Protein AF-A0A7C8ZW59-F1 (afdb_monomer_lite)

pLDDT: mean 75.18, std 15.5, range [32.06, 91.88]

Structure (mmCIF, N/CA/C/O backbone):
data_AF-A0A7C8ZW59-F1
#
_entry.id   AF-A0A7C8ZW59-F1
#
loop_
_atom_site.group_PDB
_atom_site.id
_atom_site.type_symbol
_atom_site.label_atom_id
_atom_site.label_alt_id
_atom_site.label_comp_id
_atom_site.label_asym_id
_atom_site.label_entity_id
_atom_site.label_seq_id
_atom_site.pdbx_PDB_ins_code
_atom_site.Cartn_x
_atom_site.Cartn_y
_atom_site.Cartn_z
_atom_site.occupancy
_atom_site.B_iso_or_equiv
_atom_site.auth_seq_id
_atom_site.auth_comp_id
_atom_site.auth_asym_id
_atom_site.auth_atom_id
_atom_site.pdbx_PDB_model_num
ATOM 1 N N . CYS A 1 1 ? 14.414 3.753 -21.196 1.00 32.06 1 CYS A N 1
ATOM 2 C CA . CYS A 1 1 ? 13.298 4.211 -20.348 1.00 32.06 1 CYS A CA 1
ATOM 3 C C . CYS A 1 1 ? 12.570 2.993 -19.812 1.00 32.06 1 CYS A C 1
ATOM 5 O O . CYS A 1 1 ? 11.601 2.566 -20.416 1.00 32.06 1 CYS A O 1
ATOM 7 N N . SER A 1 2 ? 13.086 2.367 -18.761 1.00 34.88 2 SER A N 1
ATOM 8 C CA . SER A 1 2 ? 12.360 1.326 -18.035 1.00 34.88 2 SER A CA 1
ATOM 9 C C . SER A 1 2 ? 11.720 2.013 -16.840 1.00 34.88 2 SER A C 1
ATOM 11 O O . SER A 1 2 ? 12.422 2.398 -15.918 1.00 34.88 2 SER A O 1
ATOM 13 N N . GLU A 1 3 ? 10.429 2.309 -16.904 1.00 47.31 3 GLU A N 1
ATOM 14 C CA . GLU A 1 3 ? 9.660 2.681 -15.719 1.00 47.31 3 GLU A CA 1
ATOM 15 C C . GLU A 1 3 ? 9.297 1.365 -15.029 1.00 47.31 3 GLU A C 1
ATOM 17 O O . GLU A 1 3 ? 8.525 0.583 -15.581 1.00 47.31 3 GLU A O 1
ATOM 22 N N . ASP A 1 4 ? 9.889 1.073 -13.868 1.00 53.16 4 ASP A N 1
ATOM 23 C CA . ASP A 1 4 ? 9.385 -0.029 -13.052 1.00 53.16 4 ASP A CA 1
ATOM 24 C C . ASP A 1 4 ? 8.044 0.426 -12.471 1.00 53.16 4 ASP A C 1
ATOM 26 O O . ASP A 1 4 ? 7.962 1.332 -11.638 1.00 53.16 4 ASP A O 1
ATOM 30 N N . ALA A 1 5 ? 6.974 -0.170 -12.981 1.00 56.28 5 ALA A N 1
ATOM 31 C CA . ALA A 1 5 ? 5.611 0.079 -12.554 1.00 56.28 5 ALA A CA 1
ATOM 32 C C . ALA A 1 5 ? 5.022 -1.207 -11.979 1.00 56.28 5 ALA A C 1
ATOM 34 O O . ALA A 1 5 ? 5.333 -2.310 -12.431 1.00 56.28 5 ALA A O 1
ATOM 35 N N . PHE A 1 6 ? 4.142 -1.070 -10.991 1.00 60.38 6 PHE A N 1
ATOM 36 C CA . PHE A 1 6 ? 3.301 -2.176 -10.551 1.00 60.38 6 PHE A CA 1
ATOM 37 C C . PHE A 1 6 ? 1.834 -1.887 -10.851 1.00 60.38 6 PHE A C 1
ATOM 39 O O . PHE A 1 6 ? 1.368 -0.748 -10.764 1.00 60.38 6 PHE A O 1
ATOM 46 N N . GLY A 1 7 ? 1.099 -2.935 -11.215 1.00 58.88 7 GLY A N 1
ATOM 47 C CA . GLY A 1 7 ? -0.336 -2.851 -11.439 1.00 58.88 7 GLY A CA 1
ATOM 48 C C . GLY A 1 7 ? -1.092 -3.001 -10.124 1.00 58.88 7 GLY A C 1
ATOM 49 O O . GLY A 1 7 ? -0.840 -3.922 -9.353 1.00 58.88 7 GLY A O 1
ATOM 50 N N . VAL A 1 8 ? -2.050 -2.121 -9.866 1.00 58.88 8 VAL A N 1
ATOM 51 C CA . VAL A 1 8 ? -3.095 -2.293 -8.855 1.00 58.88 8 VAL A CA 1
ATOM 52 C C . VAL A 1 8 ? -4.394 -2.503 -9.616 1.00 58.88 8 VAL A C 1
ATOM 54 O O . VAL A 1 8 ? -4.833 -1.630 -10.356 1.00 58.88 8 VAL A O 1
ATOM 57 N N . ALA A 1 9 ? -5.015 -3.661 -9.465 1.00 59.44 9 ALA A N 1
ATOM 58 C CA . ALA A 1 9 ? -6.242 -3.991 -10.171 1.00 59.44 9 ALA A CA 1
ATOM 59 C C . ALA A 1 9 ? -7.298 -4.488 -9.192 1.00 59.44 9 ALA A C 1
ATOM 61 O O . ALA A 1 9 ? -7.017 -5.237 -8.257 1.00 59.44 9 ALA A O 1
ATOM 62 N N . HIS A 1 10 ? -8.552 -4.122 -9.407 1.00 57.09 10 HIS A N 1
ATOM 63 C CA . HIS A 1 10 ? -9.626 -4.816 -8.724 1.00 57.09 10 HIS A CA 1
ATOM 64 C C . HIS A 1 10 ? -9.896 -6.159 -9.415 1.00 57.09 10 HIS A C 1
ATOM 66 O O . HIS A 1 10 ? -10.323 -6.210 -10.565 1.00 57.09 10 HIS A O 1
ATOM 72 N N . LEU A 1 11 ? -9.672 -7.267 -8.703 1.00 50.59 11 LEU A N 1
ATOM 73 C CA . LEU A 1 11 ? -10.017 -8.601 -9.193 1.00 50.59 11 LEU A CA 1
ATOM 74 C C . LEU A 1 11 ? -11.469 -8.919 -8.813 1.00 50.59 11 LEU A C 1
ATOM 76 O O . LEU A 1 11 ? -11.745 -9.649 -7.852 1.00 50.59 11 LEU A O 1
ATOM 80 N N . GLY A 1 12 ? -12.403 -8.343 -9.567 1.00 42.91 12 GLY A N 1
ATOM 81 C CA . GLY A 1 12 ? -13.755 -8.880 -9.660 1.00 42.91 12 GLY A CA 1
ATOM 82 C C . GLY A 1 12 ? -13.656 -10.225 -10.374 1.00 42.91 12 GLY A C 1
ATOM 83 O O . GLY A 1 12 ? -13.272 -10.252 -11.534 1.00 42.91 12 GLY A O 1
ATOM 84 N N . ASN A 1 13 ? -13.879 -11.326 -9.646 1.00 38.50 13 ASN A N 1
ATOM 85 C CA . ASN A 1 13 ? -13.846 -12.724 -10.105 1.00 38.50 13 ASN A CA 1
ATOM 86 C C . ASN A 1 13 ? -12.957 -13.015 -11.331 1.00 38.50 13 ASN A C 1
ATOM 88 O O . ASN A 1 13 ? -13.394 -12.895 -12.470 1.00 38.50 13 ASN A O 1
ATOM 92 N N . CYS A 1 14 ? -11.729 -13.468 -11.055 1.00 40.12 14 CYS A N 1
ATOM 93 C CA . CYS A 1 14 ? -10.840 -14.223 -11.943 1.00 40.12 14 CYS A CA 1
ATOM 94 C C . CYS A 1 14 ? -11.100 -14.082 -13.459 1.00 40.12 14 CYS A C 1
ATOM 96 O O . CYS A 1 14 ? -11.921 -14.785 -14.045 1.00 40.12 14 CYS A O 1
ATOM 98 N N . ILE A 1 15 ? -10.275 -13.252 -14.103 1.00 39.91 15 ILE A N 1
ATOM 99 C CA . ILE A 1 15 ? -9.867 -13.381 -15.515 1.00 39.91 15 ILE A CA 1
ATOM 100 C C . ILE A 1 15 ? -10.939 -12.992 -16.566 1.00 39.91 15 ILE A C 1
ATOM 102 O O . ILE A 1 15 ? -10.605 -12.881 -17.741 1.00 39.91 15 ILE A O 1
ATOM 106 N N . ARG A 1 16 ? -12.195 -12.685 -16.201 1.00 39.62 16 ARG A N 1
ATOM 107 C CA . ARG A 1 16 ? -13.281 -12.448 -17.188 1.00 39.62 16 ARG A CA 1
ATOM 108 C C . ARG A 1 16 ? -13.938 -11.062 -17.221 1.00 39.62 16 ARG A C 1
ATOM 110 O O . ARG A 1 16 ? -14.953 -10.917 -17.896 1.00 39.62 16 ARG A O 1
ATOM 117 N N . GLY A 1 17 ? -13.384 -10.043 -16.563 1.00 40.97 17 GLY A N 1
ATOM 118 C CA . GLY A 1 17 ? -14.008 -8.715 -16.590 1.00 40.97 17 GLY A CA 1
ATOM 119 C C . GLY A 1 17 ? -13.242 -7.618 -15.863 1.00 40.97 17 GLY A C 1
ATOM 120 O O . GLY A 1 17 ? -13.784 -7.020 -14.941 1.00 40.97 17 GLY A O 1
ATOM 121 N N . TYR A 1 18 ? -11.997 -7.343 -16.266 1.00 50.50 18 TYR A N 1
ATOM 122 C CA . TYR A 1 18 ? -11.378 -6.070 -15.896 1.00 50.50 18 TYR A CA 1
ATOM 123 C C . TYR A 1 18 ? -12.108 -4.955 -16.649 1.00 50.50 18 TYR A C 1
ATOM 125 O O . TYR A 1 18 ? -11.943 -4.805 -17.857 1.00 50.50 18 TYR A O 1
ATOM 133 N N . GLU A 1 19 ? -12.940 -4.185 -15.954 1.00 52.53 19 GLU A N 1
ATOM 134 C CA . GLU A 1 19 ? -13.378 -2.890 -16.472 1.00 52.53 19 GLU A CA 1
ATOM 135 C C . GLU A 1 19 ? -12.144 -1.973 -16.490 1.00 52.53 19 GLU A C 1
ATOM 137 O O . GLU A 1 19 ? -11.443 -1.898 -15.481 1.00 52.53 19 GLU A O 1
ATOM 142 N N . GLU A 1 20 ? -11.845 -1.267 -17.588 1.00 50.34 20 GLU A N 1
ATOM 143 C CA . GLU A 1 20 ? -10.652 -0.392 -17.685 1.00 50.34 20 GLU A CA 1
ATOM 144 C C . GLU A 1 20 ? -10.565 0.632 -16.537 1.00 50.34 20 GLU A C 1
ATOM 146 O O . GLU A 1 20 ? -9.481 1.017 -16.110 1.00 50.34 20 GLU A O 1
ATOM 151 N N . LYS A 1 21 ? -11.715 1.015 -15.968 1.00 55.84 21 LYS A N 1
ATOM 152 C CA . LYS A 1 21 ? -11.836 1.932 -14.822 1.00 55.84 21 LYS A CA 1
ATOM 153 C C . LYS A 1 21 ? -11.390 1.331 -13.484 1.00 55.84 21 LYS A C 1
ATOM 155 O O . LYS A 1 21 ? -11.273 2.055 -12.502 1.00 55.84 21 LYS A O 1
ATOM 160 N N . SER A 1 22 ? -11.169 0.020 -13.432 1.00 61.22 22 SER A N 1
ATOM 161 C CA . SER A 1 22 ? -10.847 -0.737 -12.217 1.00 61.22 22 SER A CA 1
ATOM 162 C C . SER A 1 22 ? -9.356 -1.084 -12.085 1.00 61.22 22 SER A C 1
ATOM 164 O O . SER A 1 22 ? -8.963 -1.819 -11.173 1.00 61.22 22 SER A O 1
ATOM 166 N N . MET A 1 23 ? -8.519 -0.545 -12.981 1.00 66.38 23 MET A N 1
ATOM 167 C CA . MET A 1 23 ? -7.075 -0.765 -13.017 1.00 66.38 23 MET A CA 1
ATOM 168 C C . MET A 1 23 ? -6.316 0.559 -12.870 1.00 66.38 23 MET A C 1
ATOM 170 O O . MET A 1 23 ? -6.547 1.517 -13.601 1.00 66.38 23 MET A O 1
ATOM 174 N N . TYR A 1 24 ? -5.383 0.600 -11.924 1.00 75.50 24 TYR A N 1
ATOM 175 C CA . TYR A 1 24 ? -4.470 1.708 -11.678 1.00 75.50 24 TYR A CA 1
ATOM 176 C C . TYR A 1 24 ? -3.037 1.204 -11.793 1.00 75.50 24 TYR A C 1
ATOM 178 O O . TYR A 1 24 ? -2.637 0.273 -11.098 1.00 75.50 24 TYR A O 1
ATOM 186 N N . MET A 1 25 ? -2.244 1.825 -12.659 1.00 71.00 25 MET A N 1
ATOM 187 C CA . MET A 1 25 ? -0.825 1.514 -12.770 1.00 71.00 25 MET A CA 1
ATOM 188 C C . MET A 1 25 ? -0.024 2.525 -11.955 1.00 71.00 25 MET A C 1
ATOM 190 O O . MET A 1 25 ? -0.045 3.723 -12.233 1.00 71.00 25 MET A O 1
ATOM 194 N N . ALA A 1 26 ? 0.675 2.038 -10.935 1.00 74.06 26 ALA A N 1
ATOM 195 C CA . ALA A 1 26 ? 1.552 2.846 -10.110 1.00 74.06 26 ALA A CA 1
ATOM 196 C C . ALA A 1 26 ? 2.962 2.825 -10.708 1.00 74.06 26 ALA A C 1
ATOM 198 O O . ALA A 1 26 ? 3.713 1.868 -10.514 1.00 74.06 26 ALA A O 1
ATOM 199 N N . ALA A 1 27 ? 3.316 3.880 -11.438 1.00 68.69 27 ALA A N 1
ATOM 200 C CA . ALA A 1 27 ? 4.692 4.120 -11.858 1.00 68.69 27 ALA A CA 1
ATOM 201 C C . ALA A 1 27 ? 5.456 4.854 -10.746 1.00 68.69 27 ALA A C 1
ATOM 203 O O . ALA A 1 27 ? 4.932 5.793 -10.137 1.00 68.69 27 ALA A O 1
ATOM 204 N N . TYR A 1 28 ? 6.693 4.437 -10.476 1.00 70.38 28 TYR A N 1
ATOM 205 C CA . TYR A 1 28 ? 7.589 5.135 -9.556 1.00 70.38 28 TYR A CA 1
ATOM 206 C C . TYR A 1 28 ? 8.997 5.250 -10.148 1.00 70.38 28 TYR A C 1
ATOM 208 O O . TYR A 1 28 ? 9.418 4.446 -10.979 1.00 70.38 28 TYR A O 1
ATOM 216 N N . ASP A 1 29 ? 9.743 6.275 -9.729 1.00 73.31 29 ASP A N 1
ATOM 217 C CA . ASP A 1 29 ? 11.133 6.440 -10.152 1.00 73.31 29 ASP A CA 1
ATOM 218 C C . ASP A 1 29 ? 12.030 5.486 -9.357 1.00 73.31 29 ASP A C 1
ATOM 220 O O . ASP A 1 29 ? 12.432 5.754 -8.223 1.00 73.31 29 ASP A O 1
ATOM 224 N N . TRP A 1 30 ? 12.336 4.356 -9.981 1.00 70.19 30 TRP A N 1
ATOM 225 C CA . TRP A 1 30 ? 13.174 3.288 -9.447 1.00 70.19 30 TRP A CA 1
ATOM 226 C C . TRP A 1 30 ? 14.623 3.699 -9.162 1.00 70.19 30 TRP A C 1
ATOM 228 O O . TRP A 1 30 ? 15.325 3.004 -8.431 1.00 70.19 30 TRP A O 1
ATOM 238 N N . ARG A 1 31 ? 15.086 4.829 -9.715 1.00 73.50 31 ARG A N 1
ATOM 239 C CA . ARG A 1 31 ? 16.459 5.322 -9.513 1.00 73.50 31 ARG A CA 1
ATOM 240 C C . ARG A 1 31 ? 16.663 5.927 -8.126 1.00 73.50 31 ARG A C 1
ATOM 242 O O . ARG A 1 31 ? 17.797 6.192 -7.734 1.00 73.50 31 ARG A O 1
ATOM 249 N N . ILE A 1 32 ? 15.580 6.193 -7.400 1.00 75.56 32 ILE A N 1
ATOM 250 C CA . ILE A 1 32 ? 15.612 6.798 -6.071 1.00 75.56 32 ILE A CA 1
ATOM 251 C C . ILE A 1 32 ? 15.391 5.722 -5.012 1.00 75.56 32 ILE A C 1
ATOM 253 O O . ILE A 1 32 ? 14.549 4.839 -5.167 1.00 75.56 32 ILE A O 1
ATOM 257 N N . SER A 1 33 ? 16.087 5.844 -3.881 1.00 75.69 33 SER A N 1
ATOM 258 C CA . SER A 1 33 ? 15.806 5.022 -2.705 1.00 75.69 33 SER A CA 1
ATOM 259 C C . SER A 1 33 ? 14.359 5.181 -2.226 1.00 75.69 33 SER A C 1
ATOM 261 O O . SER A 1 33 ? 13.772 6.265 -2.267 1.00 75.69 33 SER A O 1
ATOM 263 N N . PHE A 1 34 ? 13.786 4.092 -1.716 1.00 73.62 34 PHE A N 1
ATOM 264 C CA . PHE A 1 34 ? 12.356 4.012 -1.423 1.00 73.62 34 PHE A CA 1
ATOM 265 C C . PHE A 1 34 ? 11.857 5.115 -0.477 1.00 73.62 34 PHE A C 1
ATOM 267 O O . PHE A 1 34 ? 10.829 5.728 -0.756 1.00 73.62 34 PHE A O 1
ATOM 274 N N . GLN A 1 35 ? 12.625 5.466 0.561 1.00 72.50 35 GLN A N 1
ATOM 275 C CA . GLN A 1 35 ? 12.253 6.541 1.494 1.00 72.50 35 GLN A CA 1
ATOM 276 C C . GLN A 1 35 ? 12.230 7.927 0.831 1.00 72.50 35 GLN A C 1
ATOM 278 O O . GLN A 1 35 ? 11.389 8.765 1.149 1.00 72.50 35 GLN A O 1
ATOM 283 N N . ASN A 1 36 ? 13.136 8.169 -0.117 1.00 78.50 36 ASN A N 1
ATOM 284 C CA . ASN A 1 36 ? 13.279 9.469 -0.767 1.00 78.50 36 ASN A CA 1
ATOM 285 C C . ASN A 1 36 ? 12.217 9.701 -1.852 1.00 78.50 36 ASN A C 1
ATOM 287 O O . ASN A 1 36 ? 11.942 10.853 -2.188 1.00 78.50 36 ASN A O 1
ATOM 291 N N . THR A 1 37 ? 11.569 8.641 -2.357 1.00 78.12 37 THR A N 1
ATOM 292 C CA . THR A 1 37 ? 10.444 8.777 -3.304 1.00 78.12 37 THR A CA 1
ATOM 293 C C . THR A 1 37 ? 9.268 9.555 -2.700 1.00 78.12 37 THR A C 1
ATOM 295 O O . THR A 1 37 ? 8.632 10.352 -3.388 1.00 78.12 37 THR A O 1
ATOM 298 N N . GLU A 1 38 ? 9.019 9.407 -1.395 1.00 82.38 38 GLU A N 1
ATOM 299 C CA . GLU A 1 38 ? 7.968 10.149 -0.690 1.00 82.38 38 GLU A CA 1
ATOM 300 C C . GLU A 1 38 ? 8.353 11.608 -0.407 1.00 82.38 38 GLU A C 1
ATOM 302 O O . GLU A 1 38 ? 7.493 12.489 -0.369 1.00 82.38 38 GLU A O 1
ATOM 307 N N . VAL A 1 39 ? 9.641 11.895 -0.221 1.00 81.25 39 VAL A N 1
ATOM 308 C CA . VAL A 1 39 ? 10.121 13.269 -0.013 1.00 81.25 39 VAL A CA 1
ATOM 309 C C . VAL A 1 39 ? 10.063 14.058 -1.318 1.00 81.25 39 VAL A C 1
ATOM 311 O O . VAL A 1 39 ? 9.604 15.198 -1.312 1.00 81.25 39 VAL A O 1
ATOM 314 N N . ARG A 1 40 ? 10.497 13.448 -2.428 1.00 79.50 40 ARG A N 1
ATOM 315 C CA . ARG A 1 40 ? 10.600 14.120 -3.728 1.00 79.50 40 ARG A CA 1
ATOM 316 C C . ARG A 1 40 ? 9.258 14.226 -4.449 1.00 79.50 40 ARG A C 1
ATOM 318 O O . ARG A 1 40 ? 8.850 15.321 -4.818 1.00 79.50 40 ARG A O 1
ATOM 325 N N . ASP A 1 41 ? 8.576 13.093 -4.623 1.00 79.12 41 ASP A N 1
ATOM 326 C CA . ASP A 1 41 ? 7.462 12.971 -5.575 1.00 79.12 41 ASP A CA 1
ATOM 327 C C . ASP A 1 41 ? 6.124 12.638 -4.901 1.00 79.12 41 ASP A C 1
ATOM 329 O O . ASP A 1 41 ? 5.087 12.573 -5.570 1.00 79.12 41 ASP A O 1
ATOM 333 N N . LYS A 1 42 ? 6.132 12.424 -3.576 1.00 84.31 42 LYS A N 1
ATOM 334 C CA . LYS A 1 42 ? 4.966 11.964 -2.805 1.00 84.31 42 LYS A CA 1
ATOM 335 C C . LYS A 1 42 ? 4.371 10.666 -3.362 1.00 84.31 42 LYS A C 1
ATOM 337 O O . LYS A 1 42 ? 3.158 10.457 -3.322 1.00 84.31 42 LYS A O 1
ATOM 342 N N . SER 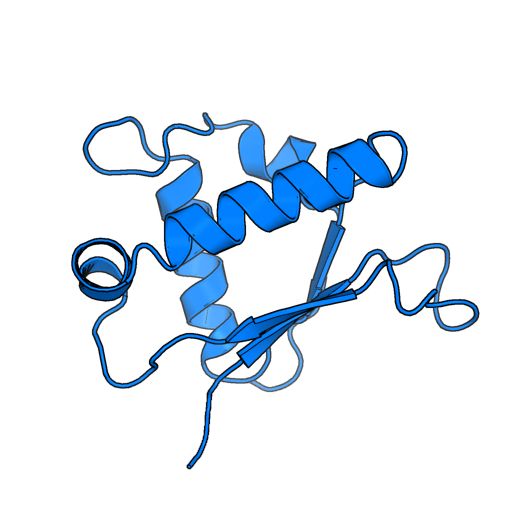A 1 43 ? 5.223 9.803 -3.923 1.00 82.88 43 SER A N 1
ATOM 343 C CA . SER A 1 43 ? 4.796 8.592 -4.631 1.00 82.88 43 SER A CA 1
ATOM 344 C C . SER A 1 43 ? 4.029 7.626 -3.729 1.00 82.88 43 SER A C 1
ATOM 346 O O . SER A 1 43 ? 2.992 7.113 -4.147 1.00 82.88 43 SER A O 1
ATOM 348 N N . LEU A 1 44 ? 4.473 7.422 -2.482 1.00 86.19 44 LEU A N 1
ATOM 349 C CA . LEU A 1 44 ? 3.800 6.524 -1.536 1.00 86.19 44 LEU A CA 1
ATOM 350 C C . LEU A 1 44 ? 2.436 7.090 -1.123 1.00 86.19 44 LEU A C 1
ATOM 352 O O . LEU A 1 44 ? 1.437 6.370 -1.144 1.00 86.19 44 LEU A O 1
ATOM 356 N N . SER A 1 45 ? 2.365 8.394 -0.847 1.00 88.00 45 SER A N 1
ATOM 357 C CA . SER A 1 45 ? 1.102 9.093 -0.583 1.00 88.00 45 SER A CA 1
ATOM 358 C C . SER A 1 45 ? 0.126 8.998 -1.764 1.00 88.00 45 SER A C 1
ATOM 360 O O . SER A 1 45 ? -1.052 8.705 -1.569 1.00 88.00 45 SER A O 1
ATOM 362 N N . ARG A 1 46 ? 0.604 9.159 -3.006 1.00 86.94 46 ARG A N 1
ATOM 363 C CA . ARG A 1 46 ? -0.220 9.002 -4.218 1.00 86.94 46 ARG A CA 1
ATOM 364 C C . ARG A 1 46 ? -0.745 7.580 -4.377 1.00 86.94 46 ARG A C 1
ATOM 366 O O . ARG A 1 46 ? -1.916 7.401 -4.700 1.00 86.94 46 ARG A O 1
ATOM 373 N N . ILE A 1 47 ? 0.093 6.569 -4.151 1.00 87.25 47 ILE A N 1
ATOM 374 C CA . ILE A 1 47 ? -0.322 5.159 -4.199 1.00 87.25 47 ILE A CA 1
ATOM 375 C C . ILE A 1 47 ? -1.414 4.897 -3.159 1.00 87.25 47 ILE A C 1
ATOM 377 O O . ILE A 1 47 ? -2.447 4.324 -3.500 1.00 87.25 47 ILE A O 1
ATOM 381 N N . LYS A 1 48 ? -1.223 5.372 -1.920 1.00 89.00 48 LYS A N 1
ATOM 382 C CA . LYS A 1 48 ? -2.215 5.256 -0.844 1.00 89.00 48 LYS A CA 1
ATOM 383 C C . LYS A 1 48 ? -3.563 5.847 -1.264 1.00 89.00 48 LYS A C 1
ATOM 385 O O . LYS A 1 48 ? -4.566 5.140 -1.232 1.00 89.00 48 LYS A O 1
ATOM 390 N N . SER A 1 49 ? -3.576 7.105 -1.707 1.00 89.50 49 SER A N 1
ATOM 391 C CA . SER A 1 49 ? -4.811 7.800 -2.085 1.00 89.50 49 SER A CA 1
ATOM 392 C C . SE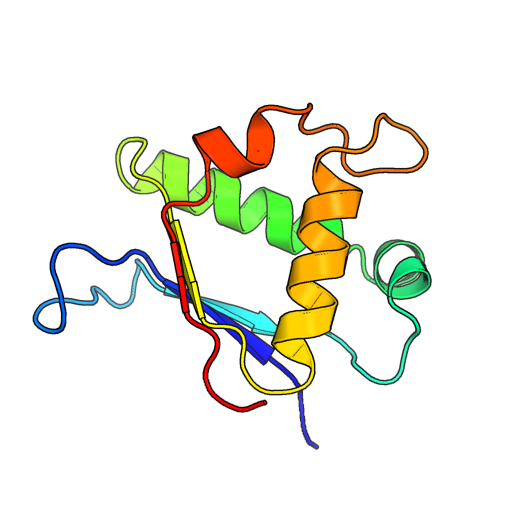R A 1 49 ? -5.514 7.160 -3.282 1.00 89.50 49 SER A C 1
ATOM 394 O O . SER A 1 49 ? -6.739 7.098 -3.296 1.00 89.50 49 SER A O 1
ATOM 396 N N . ASN A 1 50 ? -4.772 6.636 -4.263 1.00 87.75 50 ASN A N 1
ATOM 397 C CA . ASN A 1 50 ? -5.377 5.906 -5.379 1.00 87.75 50 ASN A CA 1
ATOM 398 C C . ASN A 1 50 ? -6.001 4.579 -4.933 1.00 87.75 50 ASN A C 1
ATOM 400 O O . ASN A 1 50 ? -7.089 4.244 -5.387 1.00 87.75 50 ASN A O 1
ATOM 404 N N . ILE A 1 51 ? -5.361 3.840 -4.021 1.00 87.88 51 ILE A N 1
ATOM 405 C CA . ILE A 1 51 ? -5.941 2.611 -3.461 1.00 87.88 51 ILE A CA 1
ATOM 406 C C . ILE A 1 51 ? -7.221 2.928 -2.679 1.00 87.88 51 ILE A C 1
ATOM 408 O O . ILE A 1 51 ? -8.234 2.264 -2.878 1.00 87.88 51 ILE A O 1
ATOM 412 N N . GLU A 1 52 ? -7.202 3.954 -1.827 1.00 89.00 52 GLU A N 1
ATOM 413 C CA . GLU A 1 52 ? -8.385 4.389 -1.073 1.00 89.00 52 GLU A CA 1
ATOM 414 C C . GLU A 1 52 ? -9.517 4.824 -2.010 1.00 89.00 52 GLU A C 1
ATOM 416 O O . GLU A 1 52 ? -10.665 4.421 -1.818 1.00 89.00 52 GLU A O 1
ATOM 421 N N . LEU A 1 53 ? -9.186 5.569 -3.070 1.00 87.81 53 LEU A N 1
ATOM 422 C CA . LEU A 1 53 ? -10.142 5.976 -4.093 1.00 87.81 53 LEU A CA 1
ATOM 423 C C . LEU A 1 53 ? -10.742 4.768 -4.819 1.00 87.81 53 LEU A C 1
ATOM 425 O O . LEU A 1 53 ? -11.956 4.712 -4.966 1.00 87.81 53 LEU A O 1
ATOM 429 N N . LEU A 1 54 ? -9.928 3.792 -5.230 1.00 85.19 54 LEU A N 1
ATOM 430 C CA . LEU A 1 54 ? -10.402 2.573 -5.893 1.00 85.19 54 LEU A CA 1
ATOM 431 C C . LEU A 1 54 ? -11.315 1.739 -4.995 1.00 85.19 54 LEU A C 1
ATOM 433 O O . LEU A 1 54 ? -12.327 1.222 -5.458 1.00 85.19 54 LEU A O 1
ATOM 437 N N . VAL A 1 55 ? -10.983 1.607 -3.709 1.00 86.56 55 VAL A N 1
ATOM 438 C CA . VAL A 1 55 ? -11.847 0.904 -2.753 1.00 86.56 55 VAL A CA 1
ATOM 439 C C . VAL A 1 55 ? -13.169 1.657 -2.583 1.00 86.56 55 VAL A C 1
ATOM 441 O O . VAL A 1 55 ? -14.230 1.033 -2.588 1.00 86.56 55 VAL A O 1
ATOM 444 N N . ALA A 1 56 ? -13.131 2.989 -2.482 1.00 86.88 56 ALA A N 1
ATOM 445 C CA . ALA A 1 56 ? -14.322 3.817 -2.315 1.00 86.88 56 ALA A CA 1
ATOM 446 C C . ALA A 1 56 ? -15.242 3.797 -3.548 1.00 86.88 56 ALA A C 1
ATOM 448 O O . ALA A 1 56 ? -16.452 3.625 -3.408 1.00 86.88 56 ALA A O 1
ATOM 449 N N . THR A 1 57 ? -14.689 3.934 -4.756 1.00 84.31 57 THR A N 1
ATOM 450 C CA . THR A 1 57 ? -15.470 3.935 -6.005 1.00 84.31 57 THR A CA 1
ATOM 451 C C . THR A 1 57 ? -16.021 2.558 -6.351 1.00 84.31 57 THR A C 1
ATOM 453 O O . THR A 1 57 ? -17.067 2.461 -6.987 1.00 84.31 57 THR A O 1
ATOM 456 N N . ASN A 1 58 ? -15.370 1.494 -5.881 1.00 78.19 58 ASN A N 1
ATOM 457 C CA . ASN A 1 58 ? -15.761 0.118 -6.149 1.00 78.19 58 ASN A CA 1
ATOM 458 C C . ASN A 1 58 ? -16.606 -0.510 -5.021 1.00 78.19 58 ASN A C 1
ATOM 460 O O . ASN A 1 58 ? -16.593 -1.726 -4.816 1.00 78.19 58 ASN A O 1
ATOM 464 N N . GLY A 1 59 ? -17.327 0.315 -4.254 1.00 80.94 59 GLY A N 1
ATOM 465 C CA . GLY A 1 59 ? -18.299 -0.142 -3.253 1.00 80.94 59 GLY A CA 1
ATOM 466 C C . GLY A 1 59 ? -17.685 -0.760 -1.993 1.00 80.94 59 GLY A C 1
ATOM 467 O O . GLY A 1 59 ? -18.286 -1.647 -1.393 1.00 80.94 59 GLY A O 1
ATOM 468 N N . GLY A 1 60 ? -16.480 -0.334 -1.601 1.00 81.94 60 GLY A N 1
ATOM 469 C CA . GLY A 1 60 ? -15.768 -0.844 -0.422 1.00 81.94 60 GLY A CA 1
ATOM 470 C C . GLY A 1 60 ? -15.012 -2.151 -0.667 1.00 81.94 60 GLY A C 1
ATOM 471 O O . GLY A 1 60 ? -14.499 -2.764 0.271 1.00 81.94 60 GLY A O 1
ATOM 472 N N . ASN A 1 61 ? -14.928 -2.597 -1.920 1.00 84.38 61 ASN A N 1
ATOM 473 C CA . ASN A 1 61 ? -14.227 -3.821 -2.261 1.00 84.38 61 ASN A CA 1
ATOM 474 C C . ASN A 1 61 ? -12.711 -3.612 -2.306 1.00 84.38 61 ASN A C 1
ATOM 476 O O . ASN A 1 61 ? -12.199 -2.722 -2.980 1.00 84.38 61 ASN A O 1
ATOM 480 N N . LYS A 1 62 ? -11.990 -4.514 -1.640 1.00 87.50 62 LYS A N 1
ATOM 481 C CA . LYS A 1 62 ? -10.526 -4.527 -1.569 1.00 87.50 62 LYS A CA 1
ATOM 482 C C . LYS A 1 62 ? -9.872 -4.682 -2.951 1.00 87.50 62 LYS A C 1
ATOM 484 O O . LYS A 1 62 ? -10.399 -5.380 -3.826 1.00 87.50 62 LYS A O 1
ATOM 489 N N . VAL A 1 63 ? -8.693 -4.088 -3.126 1.00 86.94 63 VAL A N 1
ATOM 490 C CA . VAL A 1 63 ? -7.899 -4.164 -4.364 1.00 86.94 63 VAL A CA 1
ATOM 491 C C . VAL A 1 63 ? -6.974 -5.379 -4.371 1.00 86.94 63 VAL A C 1
ATOM 493 O O . VAL A 1 63 ? -6.569 -5.880 -3.321 1.00 86.94 63 VAL A O 1
ATOM 496 N N . VAL A 1 64 ? -6.619 -5.859 -5.558 1.00 85.19 64 VAL A N 1
ATOM 497 C CA . VAL A 1 64 ? -5.547 -6.837 -5.761 1.00 85.19 64 VAL A CA 1
ATOM 498 C C . VAL A 1 64 ? -4.339 -6.111 -6.333 1.00 85.19 64 VAL A C 1
ATOM 500 O O . VAL A 1 64 ? -4.456 -5.294 -7.240 1.00 85.19 64 VAL A O 1
ATOM 503 N N . VAL A 1 65 ? -3.160 -6.384 -5.792 1.00 84.75 65 VAL A N 1
ATOM 504 C CA . VAL A 1 65 ? -1.928 -5.751 -6.264 1.00 84.75 65 VAL A CA 1
ATOM 505 C C . VAL A 1 65 ? -1.085 -6.779 -6.989 1.00 84.75 65 VAL A C 1
ATOM 507 O O . VAL A 1 65 ? -0.889 -7.885 -6.496 1.00 84.75 65 VAL A O 1
ATOM 510 N N . ILE A 1 66 ? -0.596 -6.411 -8.164 1.00 83.19 66 ILE A N 1
ATOM 511 C CA . ILE A 1 66 ? 0.249 -7.236 -9.014 1.00 83.19 66 ILE A CA 1
ATOM 512 C C . ILE A 1 66 ? 1.591 -6.516 -9.166 1.00 83.19 66 ILE A C 1
ATOM 514 O O . ILE A 1 66 ? 1.797 -5.760 -10.123 1.00 83.19 66 ILE A O 1
ATOM 518 N N . PRO A 1 67 ? 2.498 -6.673 -8.187 1.00 81.00 67 PRO A N 1
ATOM 519 C CA . PRO A 1 67 ? 3.858 -6.213 -8.359 1.00 81.00 67 PRO A CA 1
ATOM 520 C C . PRO A 1 67 ? 4.603 -7.061 -9.388 1.00 81.00 67 PRO A C 1
ATOM 522 O O . PRO A 1 67 ? 4.393 -8.270 -9.482 1.00 81.00 67 PRO A O 1
ATOM 525 N N . HIS A 1 68 ? 5.490 -6.405 -10.132 1.00 77.12 68 HIS A N 1
ATOM 526 C CA . HIS A 1 68 ? 6.390 -7.038 -11.085 1.00 77.12 68 HIS A CA 1
ATOM 527 C C . HIS A 1 68 ? 7.835 -6.633 -10.779 1.00 77.12 68 HIS A C 1
ATOM 529 O O . HIS A 1 68 ? 8.102 -5.446 -10.563 1.00 77.12 68 HIS A O 1
ATOM 535 N N . SER A 1 69 ? 8.766 -7.593 -10.771 1.00 77.19 69 SER A N 1
ATOM 536 C CA . SER A 1 69 ? 10.197 -7.351 -10.537 1.00 77.19 69 SER A CA 1
ATOM 537 C C . SER A 1 69 ? 10.445 -6.549 -9.240 1.00 77.19 69 SER A C 1
ATOM 539 O O . SER A 1 69 ? 9.910 -6.875 -8.175 1.00 77.19 69 SER A O 1
ATOM 541 N N . MET A 1 70 ? 11.208 -5.454 -9.305 1.00 75.94 70 MET A N 1
ATOM 542 C CA . MET A 1 70 ? 11.496 -4.591 -8.157 1.00 75.94 70 MET A CA 1
ATOM 543 C C . MET A 1 70 ? 10.240 -3.958 -7.534 1.00 75.94 70 MET A C 1
ATOM 545 O O . MET A 1 70 ? 10.252 -3.599 -6.351 1.00 75.94 70 MET A O 1
ATOM 549 N N . GLY A 1 71 ? 9.129 -3.903 -8.276 1.00 76.06 71 GLY A N 1
ATOM 550 C CA . GLY A 1 71 ? 7.835 -3.457 -7.770 1.00 76.06 71 GLY A CA 1
ATOM 551 C C . GLY A 1 71 ? 7.349 -4.269 -6.567 1.00 76.06 71 GLY A C 1
ATOM 552 O O . GLY A 1 71 ? 6.636 -3.732 -5.724 1.00 76.06 71 GLY A O 1
ATOM 553 N N . ALA A 1 72 ? 7.776 -5.52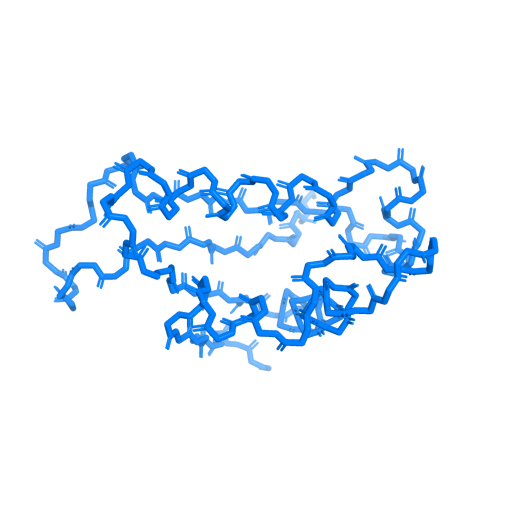8 -6.418 1.00 80.19 72 ALA A N 1
ATOM 554 C CA . ALA A 1 72 ? 7.416 -6.363 -5.269 1.00 80.19 72 ALA A CA 1
ATOM 555 C C . ALA A 1 72 ? 8.050 -5.867 -3.970 1.00 80.19 72 ALA A C 1
ATOM 557 O O . ALA A 1 72 ? 7.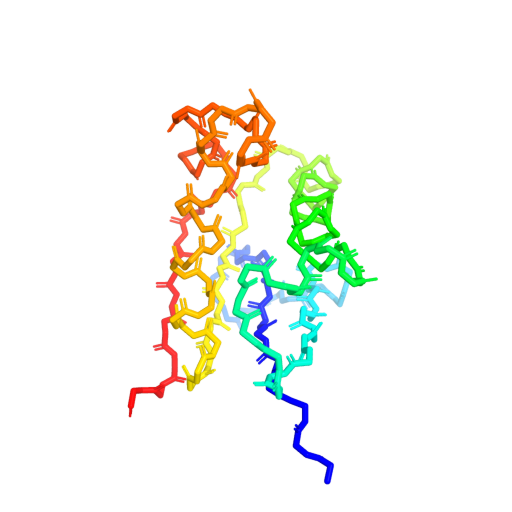373 -5.730 -2.949 1.00 80.19 72 ALA A O 1
ATOM 558 N N . LEU A 1 73 ? 9.343 -5.543 -4.024 1.00 83.69 73 LEU A N 1
ATOM 559 C CA . LEU A 1 73 ? 10.074 -4.985 -2.889 1.00 83.69 73 LEU A CA 1
ATOM 560 C C . LEU A 1 73 ? 9.589 -3.571 -2.568 1.00 83.69 73 LEU A C 1
ATOM 562 O O . LEU A 1 73 ? 9.439 -3.223 -1.395 1.00 83.69 73 LEU A O 1
ATOM 566 N N . TYR A 1 74 ? 9.282 -2.781 -3.597 1.00 84.00 74 TYR A N 1
ATOM 567 C CA . TYR A 1 74 ? 8.713 -1.452 -3.416 1.00 84.00 74 TYR A CA 1
ATOM 568 C C . TYR A 1 74 ? 7.329 -1.506 -2.762 1.00 84.00 74 TYR A C 1
ATOM 570 O O . TYR A 1 74 ? 7.056 -0.766 -1.818 1.00 84.00 74 TYR A O 1
ATOM 578 N N . PHE A 1 75 ? 6.472 -2.439 -3.184 1.00 85.69 75 PHE A N 1
ATOM 579 C CA . PHE A 1 75 ? 5.155 -2.616 -2.581 1.00 85.69 75 PHE A CA 1
ATOM 580 C C . PHE A 1 75 ? 5.238 -3.122 -1.133 1.00 85.69 75 PHE A C 1
ATOM 582 O O . PHE A 1 75 ? 4.499 -2.655 -0.267 1.00 85.69 75 PHE A O 1
ATOM 589 N N . LEU A 1 76 ? 6.186 -4.012 -0.825 1.00 86.81 76 LEU A N 1
ATOM 590 C CA . LEU A 1 76 ? 6.460 -4.421 0.554 1.00 86.81 76 LEU A CA 1
ATOM 591 C C . LEU A 1 76 ? 6.908 -3.237 1.424 1.00 86.81 76 LEU A C 1
ATOM 593 O O . LEU A 1 76 ? 6.480 -3.115 2.575 1.00 86.81 76 LEU A O 1
ATOM 597 N N . HIS A 1 77 ? 7.743 -2.349 0.877 1.00 88.25 77 HIS A N 1
ATOM 598 C CA . HIS A 1 77 ? 8.126 -1.110 1.549 1.00 88.25 77 HIS A CA 1
ATOM 599 C C . HIS A 1 77 ? 6.911 -0.205 1.792 1.00 88.25 77 HIS A C 1
ATOM 601 O O . HIS A 1 77 ? 6.735 0.286 2.906 1.00 88.25 77 HIS A O 1
ATOM 607 N N . PHE A 1 78 ? 6.042 -0.048 0.791 1.00 89.19 78 PHE A N 1
ATOM 608 C CA . PHE A 1 78 ? 4.797 0.709 0.908 1.00 89.19 78 PHE A CA 1
ATOM 609 C C . PHE A 1 78 ? 3.880 0.163 2.012 1.00 89.19 78 PHE A C 1
ATOM 611 O O . PHE A 1 78 ? 3.399 0.951 2.821 1.00 89.19 78 PHE A O 1
ATOM 618 N N . MET A 1 79 ? 3.684 -1.158 2.106 1.00 89.56 79 MET A N 1
ATOM 619 C CA . MET A 1 79 ? 2.854 -1.766 3.160 1.00 89.56 79 MET A CA 1
ATOM 620 C C . MET A 1 79 ? 3.380 -1.445 4.566 1.00 89.56 79 MET A C 1
ATOM 622 O O . MET A 1 79 ? 2.616 -1.065 5.449 1.00 89.56 79 MET A O 1
ATOM 626 N N . LYS A 1 80 ? 4.700 -1.517 4.773 1.00 89.81 80 LYS A N 1
ATOM 627 C CA . LYS A 1 80 ? 5.297 -1.119 6.058 1.00 89.81 80 LYS A CA 1
ATOM 628 C C . LYS A 1 80 ? 5.175 0.381 6.313 1.00 89.81 80 LYS A C 1
ATOM 630 O O . LYS A 1 80 ? 4.941 0.797 7.444 1.00 89.81 80 LYS A O 1
ATOM 635 N N . TRP A 1 81 ? 5.349 1.194 5.274 1.00 91.12 81 TRP A N 1
ATOM 636 C CA . TRP A 1 81 ? 5.254 2.645 5.381 1.00 91.12 81 TRP A CA 1
ATOM 637 C C . TRP A 1 81 ? 3.828 3.103 5.704 1.00 91.12 81 TRP A C 1
ATOM 639 O O . TRP A 1 81 ? 3.660 3.973 6.551 1.00 91.12 81 TRP A O 1
ATOM 649 N N . VAL A 1 82 ? 2.798 2.522 5.080 1.00 91.25 82 VAL A N 1
ATOM 650 C CA . VAL A 1 82 ? 1.403 2.957 5.266 1.00 91.25 82 VAL A CA 1
ATOM 651 C C . VAL A 1 82 ? 0.864 2.622 6.656 1.00 91.25 82 VAL A C 1
ATOM 653 O O . VAL A 1 82 ? 0.101 3.410 7.210 1.00 91.25 82 VAL A O 1
ATOM 656 N N . GLU A 1 83 ? 1.295 1.510 7.252 1.00 89.25 83 GLU A N 1
ATOM 657 C CA . GLU A 1 83 ? 0.922 1.129 8.622 1.00 89.25 83 GLU A CA 1
ATOM 658 C C . GLU A 1 83 ? 1.684 1.923 9.692 1.00 89.25 83 GLU A C 1
ATOM 660 O O . GLU A 1 83 ? 1.201 2.068 10.817 1.00 89.25 83 GLU A O 1
ATOM 665 N N . ALA A 1 84 ? 2.857 2.468 9.357 1.00 88.62 84 ALA A N 1
ATOM 666 C CA . ALA A 1 84 ? 3.657 3.246 10.291 1.00 88.62 84 ALA A CA 1
ATOM 667 C C . ALA A 1 84 ? 2.978 4.589 10.659 1.00 88.62 84 ALA A C 1
ATOM 669 O O . ALA A 1 84 ? 2.354 5.239 9.808 1.00 88.62 84 ALA A O 1
ATOM 670 N N . PRO A 1 85 ? 3.098 5.034 11.926 1.00 86.00 85 PR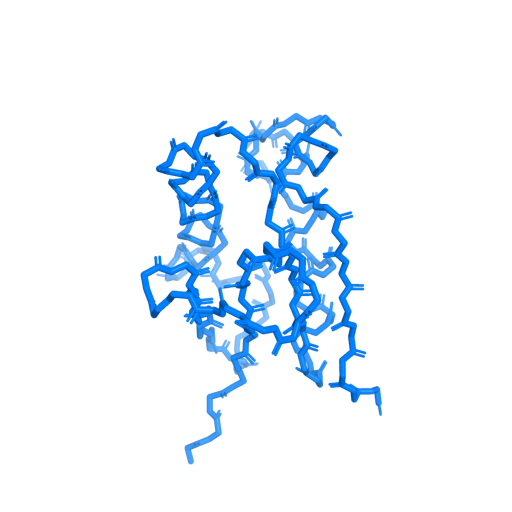O A N 1
ATOM 671 C CA . PRO A 1 85 ? 2.474 6.263 12.400 1.00 86.00 85 PRO A CA 1
ATOM 672 C C . PRO A 1 85 ? 3.100 7.510 11.762 1.00 86.00 85 PRO A C 1
ATOM 674 O O . PRO A 1 85 ? 4.274 7.542 11.395 1.00 86.00 85 PRO A O 1
ATOM 677 N N . THR A 1 86 ? 2.321 8.584 11.668 1.00 80.31 86 THR A N 1
ATOM 678 C CA . THR A 1 86 ? 2.842 9.910 11.305 1.00 80.31 86 THR A CA 1
ATOM 679 C C . THR A 1 86 ? 3.781 10.428 12.404 1.00 80.31 86 THR A C 1
ATOM 681 O O . THR A 1 86 ? 3.459 10.246 13.581 1.00 80.31 86 THR A O 1
ATOM 684 N N . PRO A 1 87 ? 4.902 11.105 12.075 1.00 77.81 87 PRO A N 1
ATOM 685 C CA . PRO A 1 87 ? 5.282 11.633 10.757 1.00 77.81 87 PRO A CA 1
ATOM 686 C C . PRO A 1 87 ? 6.202 10.718 9.926 1.00 77.81 87 PRO A C 1
ATOM 688 O O . PRO A 1 87 ? 6.605 11.103 8.832 1.00 77.81 87 PRO A O 1
ATOM 691 N N . THR A 1 88 ? 6.579 9.541 10.431 1.00 79.69 88 THR A N 1
ATOM 692 C CA . THR A 1 88 ? 7.560 8.655 9.776 1.00 79.69 88 THR A CA 1
ATOM 693 C C . THR A 1 88 ? 6.944 7.742 8.713 1.00 79.69 88 THR A C 1
ATOM 695 O O . THR A 1 88 ? 7.668 7.239 7.853 1.00 79.69 88 THR A O 1
ATOM 698 N N . GLY A 1 89 ? 5.624 7.547 8.750 1.00 85.25 89 GLY A N 1
ATOM 699 C CA . GLY A 1 89 ? 4.858 6.733 7.809 1.00 85.25 89 GLY A CA 1
ATOM 700 C C . GLY A 1 89 ? 3.616 7.420 7.244 1.00 85.25 89 GLY A C 1
ATOM 701 O O . GLY A 1 89 ? 3.379 8.612 7.443 1.00 85.25 89 GLY A O 1
ATOM 702 N N . GLY A 1 90 ? 2.805 6.630 6.544 1.00 83.88 90 GLY A N 1
ATOM 703 C CA . GLY A 1 90 ? 1.573 7.056 5.887 1.00 83.88 90 GLY A CA 1
ATOM 704 C C . GLY A 1 90 ? 0.361 7.172 6.811 1.00 83.88 90 GLY A C 1
ATOM 705 O O . GLY A 1 90 ? -0.694 7.611 6.348 1.00 83.88 90 GLY A O 1
ATOM 706 N N . GLY A 1 91 ? 0.464 6.782 8.087 1.00 87.56 91 GLY A N 1
ATOM 707 C CA . GLY A 1 91 ? -0.589 6.989 9.087 1.00 87.56 91 GLY A CA 1
ATOM 708 C C . GLY A 1 91 ? -1.914 6.284 8.783 1.00 87.56 91 GLY A C 1
ATOM 709 O O . GLY A 1 91 ? -2.966 6.768 9.184 1.00 87.56 91 GLY A O 1
ATOM 710 N N . GLY A 1 92 ? -1.895 5.181 8.034 1.00 83.75 92 GLY A N 1
ATOM 711 C CA . GLY A 1 92 ? -3.084 4.376 7.736 1.00 83.75 92 GLY A CA 1
ATOM 712 C C . GLY A 1 92 ? -3.566 3.527 8.918 1.00 83.75 92 GLY A C 1
ATOM 713 O O . GLY A 1 92 ? -4.721 3.100 8.932 1.00 83.75 92 GLY A O 1
ATOM 714 N N . GLY A 1 93 ? -2.701 3.309 9.914 1.00 87.69 93 GLY A N 1
ATOM 715 C CA . GLY A 1 93 ? -2.936 2.398 11.036 1.00 87.69 93 GLY A CA 1
ATOM 716 C C . GLY A 1 93 ? -2.652 0.935 10.676 1.00 87.69 93 GLY A C 1
ATOM 717 O O . GLY A 1 93 ? -2.561 0.583 9.501 1.00 87.69 93 GLY A O 1
ATOM 718 N N . SER A 1 94 ? -2.538 0.074 11.691 1.00 86.81 94 SER A N 1
ATOM 719 C CA . SER A 1 94 ? -2.192 -1.354 11.536 1.00 86.81 94 SER A CA 1
ATOM 720 C C . SER A 1 94 ? -3.176 -2.145 10.675 1.00 86.81 94 SER A C 1
ATOM 722 O O . SER A 1 94 ? -2.819 -3.155 10.083 1.00 86.81 94 SER A O 1
ATOM 724 N N . ASP A 1 95 ? -4.423 -1.685 10.584 1.00 89.56 95 ASP A N 1
ATOM 725 C CA . ASP A 1 95 ? -5.473 -2.388 9.847 1.00 89.56 95 ASP A CA 1
ATOM 726 C C . ASP A 1 95 ? -5.592 -1.921 8.392 1.00 89.56 95 ASP A C 1
ATOM 728 O O . ASP A 1 95 ? -6.479 -2.383 7.670 1.00 89.56 95 ASP A O 1
ATOM 732 N N . TRP A 1 96 ? -4.761 -0.971 7.947 1.00 91.88 96 TRP A N 1
ATOM 733 C CA . TRP A 1 96 ? -4.916 -0.366 6.625 1.00 91.88 96 TRP A CA 1
ATOM 734 C C . TRP A 1 96 ? -4.787 -1.405 5.512 1.00 91.88 96 TRP A C 1
ATOM 736 O O . TRP A 1 96 ? -5.671 -1.490 4.655 1.00 91.88 96 TRP A O 1
ATOM 746 N N . CYS A 1 97 ? -3.750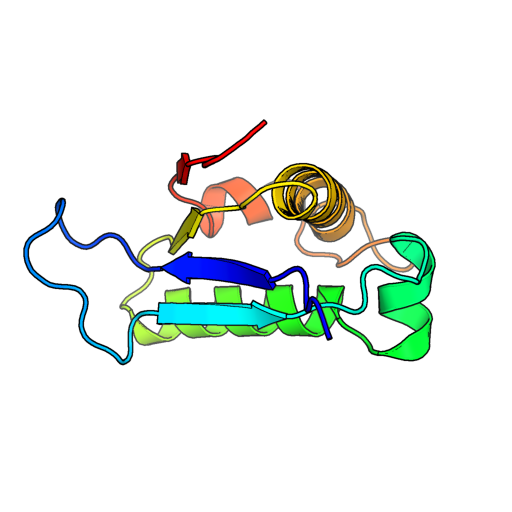 -2.248 5.563 1.00 89.56 97 CYS A N 1
ATOM 747 C CA . CYS A 1 97 ? -3.543 -3.312 4.582 1.00 89.56 97 CYS A CA 1
ATOM 748 C C . CYS A 1 97 ? -4.700 -4.314 4.603 1.00 89.56 97 CYS A C 1
ATOM 750 O O . CYS A 1 97 ? -5.240 -4.655 3.553 1.00 89.56 97 CYS A O 1
ATOM 752 N N . ALA A 1 98 ? -5.155 -4.719 5.793 1.00 87.88 98 ALA A N 1
ATOM 753 C CA . ALA A 1 98 ? -6.277 -5.643 5.940 1.00 87.88 98 ALA A CA 1
ATOM 754 C C . ALA A 1 98 ? -7.596 -5.074 5.389 1.00 87.88 98 ALA A C 1
ATOM 756 O O . ALA A 1 98 ? -8.434 -5.836 4.900 1.00 87.88 98 ALA A O 1
ATOM 757 N N . LYS A 1 99 ? -7.796 -3.753 5.452 1.00 89.12 99 LYS A N 1
ATOM 758 C CA . LYS A 1 99 ? -9.001 -3.070 4.957 1.00 89.12 99 LYS A CA 1
ATOM 759 C C . LYS A 1 99 ? -8.990 -2.844 3.451 1.00 89.12 99 LYS A C 1
ATOM 761 O O . LYS A 1 99 ? -10.053 -2.944 2.851 1.00 89.12 99 LYS A O 1
ATOM 766 N N . HIS A 1 100 ? -7.831 -2.585 2.849 1.00 88.38 100 HIS A N 1
ATOM 767 C CA . HIS A 1 100 ? -7.755 -2.159 1.448 1.00 88.38 100 HIS A CA 1
ATOM 768 C C . HIS A 1 100 ? -7.206 -3.229 0.502 1.00 88.38 100 HIS A C 1
ATOM 770 O O . HIS A 1 100 ? -7.569 -3.231 -0.671 1.00 88.38 100 HIS A O 1
ATOM 776 N N . ILE A 1 101 ? -6.384 -4.166 0.979 1.00 89.00 101 ILE A N 1
ATOM 777 C CA . ILE A 1 101 ? -5.698 -5.154 0.139 1.00 89.00 101 ILE A CA 1
ATOM 778 C C . ILE A 1 101 ? -6.371 -6.522 0.289 1.00 89.00 101 ILE A C 1
ATOM 780 O O . ILE A 1 101 ? -6.550 -7.042 1.389 1.00 89.00 101 ILE A O 1
ATOM 784 N N . LYS A 1 102 ? -6.757 -7.118 -0.842 1.00 86.62 102 LYS A N 1
ATOM 785 C CA . LYS A 1 102 ? -7.343 -8.462 -0.918 1.00 86.62 102 LYS A CA 1
ATOM 786 C C . LYS A 1 102 ? -6.276 -9.533 -1.080 1.00 86.62 102 LYS A C 1
ATOM 788 O O . LYS A 1 102 ? -6.328 -10.560 -0.415 1.00 86.62 102 LYS A O 1
ATOM 793 N N . ALA A 1 103 ? -5.364 -9.307 -2.018 1.00 83.44 103 ALA A N 1
ATOM 794 C CA . ALA A 1 103 ? -4.308 -10.235 -2.383 1.00 83.44 103 ALA A CA 1
ATOM 795 C C . ALA A 1 103 ? -3.168 -9.479 -3.069 1.00 83.44 103 ALA A C 1
ATOM 797 O O . ALA A 1 103 ? -3.390 -8.440 -3.695 1.00 83.44 103 ALA A O 1
ATOM 798 N N . VAL A 1 104 ? -1.965 -10.039 -2.978 1.00 81.31 104 VAL A N 1
ATOM 799 C CA . VAL A 1 104 ? -0.782 -9.574 -3.702 1.00 81.31 104 VAL A CA 1
ATOM 800 C C . VAL A 1 104 ? -0.297 -10.732 -4.567 1.00 81.31 104 VAL A C 1
ATOM 802 O O . VAL A 1 104 ? 0.054 -11.783 -4.036 1.00 81.31 104 VAL A O 1
ATOM 805 N N . MET A 1 105 ? -0.317 -10.567 -5.887 1.00 80.19 105 MET A N 1
ATOM 806 C CA . MET A 1 105 ? 0.169 -11.564 -6.841 1.00 80.19 105 MET A CA 1
ATOM 807 C C . MET A 1 105 ? 1.467 -11.074 -7.464 1.00 80.19 105 MET A C 1
ATOM 809 O O . MET A 1 105 ? 1.448 -10.296 -8.410 1.00 80.19 105 MET A O 1
ATOM 813 N N . ASN A 1 106 ? 2.597 -11.510 -6.917 1.00 69.06 106 ASN A N 1
ATOM 814 C CA . ASN A 1 106 ? 3.893 -11.153 -7.474 1.00 69.06 106 ASN A CA 1
ATOM 815 C C . ASN A 1 106 ? 4.151 -11.923 -8.777 1.00 69.06 106 ASN A C 1
ATOM 817 O O . ASN A 1 106 ? 4.101 -13.154 -8.779 1.00 69.06 106 ASN A O 1
ATOM 821 N N . ILE A 1 107 ? 4.441 -11.209 -9.862 1.00 63.84 107 ILE A N 1
ATOM 822 C CA . ILE A 1 107 ? 4.784 -11.795 -11.160 1.00 63.84 107 ILE A CA 1
ATOM 823 C C . ILE A 1 107 ? 6.237 -11.420 -11.455 1.00 63.84 107 ILE A C 1
ATOM 825 O O . ILE A 1 107 ? 6.529 -10.283 -11.800 1.00 63.84 107 ILE A O 1
ATOM 829 N N . GLY A 1 108 ? 7.149 -12.381 -11.302 1.00 55.47 108 GLY A N 1
ATOM 830 C CA . GLY A 1 108 ? 8.579 -12.197 -11.568 1.00 55.47 108 GLY A CA 1
ATOM 831 C C . GLY A 1 108 ? 9.367 -11.793 -10.324 1.00 55.47 108 GLY A C 1
ATOM 832 O O . GLY A 1 108 ? 9.456 -10.612 -9.989 1.00 55.47 108 GLY A O 1
ATOM 833 N N . GLY A 1 109 ? 9.921 -12.805 -9.653 1.00 43.09 109 GLY A N 1
ATOM 834 C CA . GLY A 1 109 ? 11.094 -12.669 -8.789 1.00 43.09 109 GLY A CA 1
ATOM 835 C C . GLY A 1 109 ? 12.367 -12.902 -9.588 1.00 43.09 109 GLY A C 1
ATOM 836 O O . GLY A 1 109 ? 12.280 -13.630 -10.604 1.00 43.09 109 GLY A O 1
#

Organism: Opuntia streptacantha (NCBI:txid393608)

InterPro domains:
  IPR003386 Lecithin:cholesterol/phospholipid:diacylglycerol acyltransferase [PF02450] (17-109)
  IPR029058 Alpha/Beta hydrolase fold [G3DSA:3.40.50.1820] (8-109)
  IPR029058 Alpha/Beta hydrolase fold [SSF53474] (22-108)

Secondary structure (DSSP, 8-state):
----EEEEE--SSTTS---GGGEEEEE--TTS-HHHHHHHT-HHHHHHHHHHHHHHHTTTPPEEEE-BTTHHHHHHHHHHHHHSPTTTS----TTHHHHHEEEE--B--

Sequence (109 aa):
CSEDAFGVAHLGNCIRGYEEKSMYMAAYDWRISFQNTEVRDKSLSRIKSNIELLVATNGGNKVVVIPHSMGALYFLHFMKWVEAPTPTGGGGGSDWCAKHIKAVMNIGG

Radius of gyration: 13.47 Å; chains: 1; bounding box: 35×28×33 Å

Foldseek 3Di:
DDFQKKKKFACPDPDDDGDVVRIDIQTFDPVDDLQCSCVPPVSLVVVLVVLVVSCVVVVQGAIEIEGEDCRVVSVVVSLVQCQDPPPRHVHCHPCNCVRHHDYYHYDYD